Protein AF-A0A1G2UT64-F1 (afdb_monomer)

Mean predicted aligned error: 9.8 Å

pLDDT: mean 80.02, std 17.31, range [41.25, 94.81]

Nearest PDB structures (foldseek):
  5dmv-assembly1_C  TM=7.503E-01  e=8.040E+00  Mus musculus
  6mf5-assembly2_B  TM=4.705E-01  e=3.723E+00  Saccharomyces cerevisiae S288C
  6mf6-assembly1_A  TM=3.514E-01  e=5.471E+00  Saccharomyces cerevisiae S288C

Foldseek 3Di:
DDDPPDPPPPPPPPAAWPDDDPQWTWGADPVRWIWIAGNVQRKIKTWDWDPPDPTDIDMDIPFDWDWDDDPNDTDIDGHDD

Structure (mmCIF, N/CA/C/O backbone):
data_AF-A0A1G2UT64-F1
#
_entry.id   AF-A0A1G2UT64-F1
#
loop_
_atom_site.group_PDB
_atom_site.id
_atom_site.type_symbol
_atom_site.label_atom_id
_atom_site.label_alt_id
_atom_site.label_comp_id
_atom_site.label_asym_id
_atom_site.label_entity_id
_atom_site.label_seq_id
_atom_site.pdbx_PDB_ins_code
_atom_site.Cartn_x
_atom_site.Cartn_y
_atom_site.Cartn_z
_atom_site.occupancy
_atom_site.B_iso_or_equiv
_atom_site.auth_seq_id
_atom_site.auth_comp_id
_atom_site.auth_asym_id
_atom_site.auth_atom_id
_atom_site.pdbx_PDB_model_num
ATOM 1 N N . MET A 1 1 ? 6.591 50.477 -8.378 1.00 41.41 1 MET A N 1
ATOM 2 C CA . MET A 1 1 ? 7.303 49.216 -8.677 1.00 41.41 1 MET A CA 1
ATOM 3 C C . MET A 1 1 ? 6.290 48.090 -8.509 1.00 41.41 1 MET A C 1
ATOM 5 O O . MET A 1 1 ? 6.026 47.701 -7.381 1.00 41.41 1 MET A O 1
ATOM 9 N N . ALA A 1 2 ? 5.609 47.683 -9.583 1.00 41.25 2 ALA A N 1
ATOM 10 C CA . ALA A 1 2 ? 4.618 46.607 -9.521 1.00 41.25 2 ALA A CA 1
ATOM 11 C C . ALA A 1 2 ? 5.352 45.262 -9.572 1.00 41.25 2 ALA A C 1
ATOM 13 O O . ALA A 1 2 ? 6.161 45.041 -10.472 1.00 41.25 2 ALA A O 1
ATOM 14 N N . GLN A 1 3 ? 5.117 44.396 -8.589 1.00 41.47 3 GLN A N 1
ATOM 15 C CA . GLN A 1 3 ? 5.604 43.022 -8.636 1.00 41.47 3 GLN A CA 1
ATOM 16 C C . GLN A 1 3 ? 4.738 42.262 -9.640 1.00 41.47 3 GLN A C 1
ATOM 18 O O . GLN A 1 3 ? 3.532 42.123 -9.445 1.00 41.47 3 GLN A O 1
ATOM 23 N N . THR A 1 4 ? 5.344 41.805 -10.733 1.00 42.16 4 THR A N 1
ATOM 24 C CA . THR A 1 4 ? 4.707 40.873 -11.662 1.00 42.16 4 THR A CA 1
ATOM 25 C C . THR A 1 4 ? 4.504 39.558 -10.924 1.00 42.16 4 THR A C 1
ATOM 27 O O . THR A 1 4 ? 5.443 38.790 -10.720 1.00 42.16 4 THR A O 1
ATOM 30 N N . GLN A 1 5 ? 3.280 39.330 -10.467 1.00 45.09 5 GLN A N 1
ATOM 31 C CA . GLN A 1 5 ? 2.877 38.089 -9.833 1.00 45.09 5 GLN A CA 1
ATOM 32 C C . GLN A 1 5 ? 2.807 37.030 -10.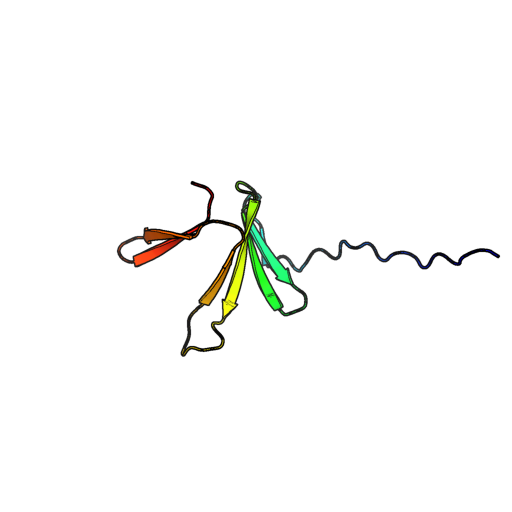936 1.00 45.09 5 GLN A C 1
ATOM 34 O O . GLN A 1 5 ? 1.885 37.021 -11.752 1.00 45.09 5 GLN A O 1
ATOM 39 N N . PHE A 1 6 ? 3.838 36.187 -11.029 1.00 42.72 6 PHE A N 1
ATOM 40 C CA . PHE A 1 6 ? 3.777 34.986 -11.857 1.00 42.72 6 PHE A CA 1
ATOM 41 C C . PHE A 1 6 ? 2.560 34.181 -11.390 1.00 42.72 6 PHE A C 1
ATOM 43 O O . PHE A 1 6 ? 2.404 34.018 -10.177 1.00 42.72 6 PHE A O 1
ATOM 50 N N . PRO A 1 7 ? 1.679 33.713 -12.291 1.00 46.00 7 PRO A N 1
ATOM 51 C CA . PRO A 1 7 ? 0.538 32.922 -11.867 1.00 46.00 7 PRO A CA 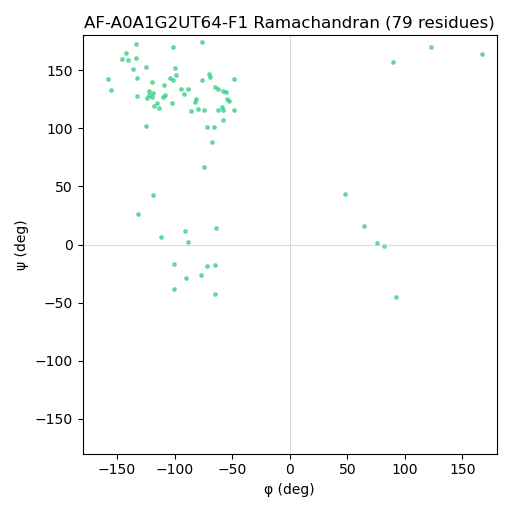1
ATOM 52 C C . PRO A 1 7 ? 1.073 31.700 -11.120 1.00 46.00 7 PRO A C 1
ATOM 54 O O . PRO A 1 7 ? 1.801 30.889 -11.697 1.00 46.00 7 PRO A O 1
ATOM 57 N N . GLU A 1 8 ? 0.759 31.593 -9.827 1.00 44.94 8 GLU A N 1
ATOM 58 C CA . GLU A 1 8 ? 1.010 30.372 -9.075 1.00 44.94 8 GLU A CA 1
ATOM 59 C C . GLU A 1 8 ? 0.258 29.259 -9.798 1.00 44.94 8 GLU A C 1
ATOM 61 O O . GLU A 1 8 ? -0.973 29.211 -9.804 1.00 44.94 8 GLU A O 1
ATOM 66 N N . LYS A 1 9 ? 1.005 28.386 -10.479 1.00 42.84 9 LYS A N 1
ATOM 67 C CA . LYS A 1 9 ? 0.452 27.163 -11.046 1.00 42.84 9 LYS A CA 1
ATOM 68 C C . LYS A 1 9 ? -0.269 26.458 -9.891 1.00 42.84 9 LYS A C 1
ATOM 70 O O . LYS A 1 9 ? 0.370 26.254 -8.854 1.00 42.84 9 LYS A O 1
ATOM 75 N N . PRO A 1 10 ? -1.571 26.140 -10.005 1.00 41.59 10 PRO A N 1
ATOM 76 C CA . PRO A 1 10 ? -2.303 25.570 -8.888 1.00 41.59 10 PRO A CA 1
ATOM 77 C C . PRO A 1 10 ? -1.554 24.330 -8.411 1.00 41.59 10 PRO A C 1
ATOM 79 O O . PRO A 1 10 ? -1.266 23.426 -9.194 1.00 41.59 10 PRO A O 1
ATOM 82 N N . ARG A 1 11 ? -1.229 24.297 -7.117 1.00 49.16 11 ARG A N 1
ATOM 83 C CA . ARG A 1 11 ? -0.467 23.239 -6.427 1.00 49.16 11 ARG A CA 1
ATOM 84 C C . ARG A 1 11 ? -1.174 21.869 -6.414 1.00 49.16 11 ARG A C 1
ATOM 86 O O . ARG A 1 11 ? -0.794 20.982 -5.659 1.00 49.16 11 ARG A O 1
ATOM 93 N N . ASN A 1 12 ? -2.207 21.710 -7.236 1.00 45.41 12 ASN A N 1
ATOM 94 C CA . ASN A 1 12 ? -3.156 20.610 -7.256 1.00 45.41 12 ASN A CA 1
ATOM 95 C C . ASN A 1 12 ? -3.103 19.859 -8.596 1.00 45.41 12 ASN A C 1
ATOM 97 O O . ASN A 1 12 ? -4.142 19.498 -9.145 1.00 45.41 12 ASN A O 1
ATOM 101 N N . GLU A 1 13 ? -1.910 19.595 -9.137 1.00 52.25 13 GLU A N 1
ATOM 102 C CA . GLU A 1 13 ? -1.756 18.457 -10.051 1.00 52.25 13 GLU A CA 1
ATOM 103 C C . GLU A 1 13 ? -1.956 17.189 -9.215 1.00 52.25 13 GLU A C 1
ATOM 105 O O . GLU A 1 13 ? -1.038 16.660 -8.588 1.00 52.25 13 GLU A O 1
ATOM 110 N N . GLN A 1 14 ? -3.215 16.770 -9.111 1.00 69.94 14 GLN A N 1
ATOM 111 C CA . GLN A 1 14 ? -3.609 15.557 -8.417 1.00 69.94 14 GLN A CA 1
ATOM 112 C C . GLN A 1 14 ? -2.875 14.389 -9.084 1.00 69.94 14 GLN A C 1
ATOM 114 O O . GLN A 1 14 ? -3.006 14.171 -10.288 1.00 69.94 14 GLN A O 1
ATOM 119 N N . PHE A 1 15 ? -2.039 13.696 -8.312 1.00 83.44 15 PHE A N 1
ATOM 120 C CA . PHE A 1 15 ? -1.240 12.567 -8.780 1.00 83.44 15 PHE A CA 1
ATOM 121 C C . PHE A 1 15 ? -2.090 11.561 -9.573 1.00 83.44 15 PHE A C 1
ATOM 123 O O . PHE A 1 15 ? -3.230 11.318 -9.164 1.00 83.44 15 PHE A O 1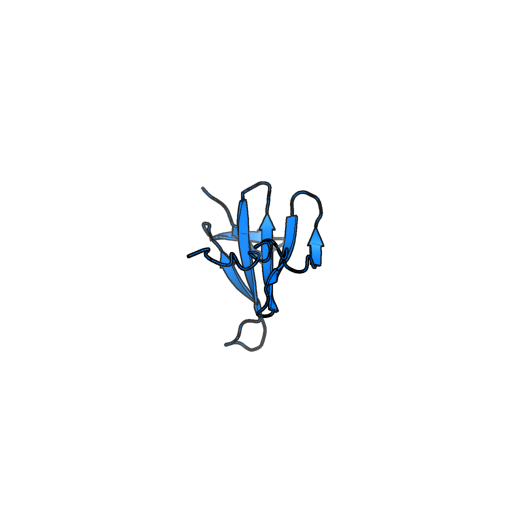
ATOM 130 N N . PRO A 1 16 ? -1.565 10.948 -10.658 1.00 88.00 16 PRO A N 1
ATOM 131 C CA . PRO A 1 16 ? -2.293 9.939 -11.416 1.00 88.00 16 PRO A CA 1
ATOM 132 C C . PRO A 1 16 ? -2.909 8.883 -10.498 1.00 88.00 16 PRO A C 1
ATOM 134 O O . PRO A 1 16 ? -2.195 8.151 -9.805 1.00 88.00 16 PRO A O 1
ATOM 137 N N . VAL A 1 17 ? -4.240 8.828 -10.489 1.00 91.50 17 VAL A N 1
ATOM 138 C CA . VAL A 1 17 ? -5.006 7.849 -9.719 1.00 91.50 17 VAL A CA 1
ATOM 139 C C . VAL A 1 17 ? -5.059 6.554 -10.519 1.00 91.50 17 VAL A C 1
ATOM 141 O O . VAL A 1 17 ? -5.506 6.536 -11.662 1.00 91.50 17 VAL A O 1
ATOM 144 N N . LEU A 1 18 ? -4.583 5.472 -9.912 1.00 91.56 18 LEU A N 1
ATOM 145 C CA . LEU A 1 18 ? -4.609 4.123 -10.476 1.00 91.56 18 LEU A CA 1
ATOM 146 C C . LEU A 1 18 ? -5.886 3.368 -10.101 1.00 91.56 18 LEU A C 1
ATOM 148 O O . LEU A 1 18 ? -6.315 2.484 -10.834 1.00 91.56 18 LEU A O 1
ATOM 152 N N . TYR A 1 19 ? -6.465 3.698 -8.946 1.00 93.12 19 TYR A N 1
ATOM 153 C CA . TYR A 1 19 ? -7.677 3.082 -8.417 1.00 93.12 19 TYR A CA 1
ATOM 154 C C . TYR A 1 19 ? -8.354 4.021 -7.414 1.00 93.12 19 TYR A C 1
ATOM 156 O O . TYR A 1 19 ? -7.665 4.677 -6.628 1.00 93.12 19 TYR A O 1
ATOM 164 N N . ALA A 1 20 ? -9.688 4.065 -7.412 1.00 94.56 20 ALA A N 1
ATOM 165 C CA . ALA A 1 20 ?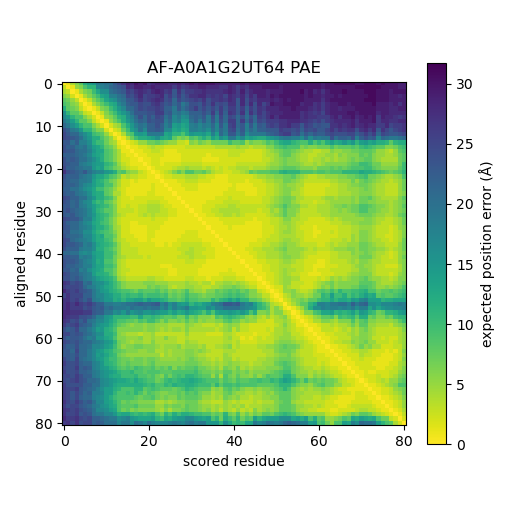 -10.470 4.733 -6.378 1.00 94.56 20 ALA A CA 1
ATOM 166 C C . ALA A 1 20 ? -11.881 4.133 -6.266 1.00 94.56 20 ALA A C 1
ATOM 168 O O . ALA A 1 20 ? -12.561 3.994 -7.279 1.00 94.56 20 ALA A O 1
ATOM 169 N N . ASP A 1 21 ? -12.338 3.850 -5.044 1.00 92.69 21 ASP A N 1
ATOM 170 C CA . ASP A 1 21 ? -13.669 3.277 -4.757 1.00 92.69 21 ASP A CA 1
ATOM 171 C C . ASP A 1 21 ? -14.428 4.019 -3.642 1.00 92.69 21 ASP A C 1
ATOM 173 O O . ASP A 1 21 ? -15.296 3.472 -2.970 1.00 92.69 21 ASP A O 1
ATOM 177 N N . GLY A 1 22 ? -14.116 5.302 -3.451 1.00 86.31 22 GLY A N 1
ATOM 178 C CA . GLY A 1 22 ? -14.748 6.147 -2.435 1.00 86.31 22 GLY A CA 1
ATOM 179 C C . GLY A 1 22 ? -13.984 6.153 -1.116 1.00 86.31 22 GLY A C 1
ATOM 180 O O . GLY A 1 22 ? -13.682 7.246 -0.640 1.00 86.31 22 GLY A O 1
ATOM 181 N N . GLU A 1 23 ? -13.559 4.986 -0.631 1.00 91.81 23 GLU A N 1
ATOM 182 C CA . GLU A 1 23 ? -12.820 4.810 0.630 1.00 91.81 23 GLU A CA 1
ATOM 183 C C . GLU A 1 23 ? -11.316 4.642 0.406 1.00 91.81 23 GLU A C 1
ATOM 185 O O . GLU A 1 23 ? -10.507 5.220 1.127 1.00 91.81 23 GLU A O 1
ATOM 190 N N . LEU A 1 24 ? -10.915 3.926 -0.640 1.00 93.38 24 LEU A N 1
ATOM 191 C CA . LEU A 1 24 ? -9.519 3.728 -0.991 1.00 93.38 24 LEU A CA 1
ATOM 192 C C . LEU A 1 24 ? -9.142 4.605 -2.186 1.00 93.38 24 LEU A C 1
ATOM 194 O O . LEU A 1 24 ? -9.926 4.806 -3.117 1.00 93.38 24 LEU A O 1
ATOM 198 N N . VAL A 1 25 ? -7.917 5.127 -2.183 1.00 94.81 25 VAL A N 1
ATOM 199 C CA . VAL A 1 25 ? -7.299 5.756 -3.357 1.00 94.81 25 VAL A CA 1
ATOM 200 C C . VAL A 1 25 ? -5.887 5.225 -3.519 1.00 94.81 25 VAL A C 1
ATOM 202 O O . VAL A 1 25 ? -5.082 5.306 -2.595 1.00 94.81 25 VAL A O 1
ATOM 205 N N . VAL A 1 26 ? -5.572 4.737 -4.714 1.00 93.75 26 VAL A N 1
ATOM 206 C CA . VAL A 1 26 ? -4.214 4.366 -5.109 1.00 93.75 26 VAL A CA 1
ATOM 207 C C . VAL A 1 26 ? -3.726 5.364 -6.143 1.00 93.75 26 VAL A C 1
ATOM 209 O O . VAL A 1 26 ? -4.399 5.583 -7.148 1.00 93.75 26 VAL A O 1
ATOM 212 N N . TYR A 1 27 ? -2.563 5.968 -5.921 1.00 93.12 27 TYR A N 1
ATOM 213 C CA . TYR A 1 27 ? -1.998 6.962 -6.832 1.00 93.12 27 TYR A CA 1
ATOM 214 C C . TYR A 1 27 ? -0.484 6.816 -6.975 1.00 93.12 27 TYR A C 1
ATOM 216 O O . TYR A 1 27 ? 0.181 6.236 -6.116 1.00 93.12 27 TYR A O 1
ATOM 224 N N . LYS A 1 28 ? 0.064 7.351 -8.071 1.00 92.62 28 LYS A N 1
ATOM 225 C CA . LYS A 1 28 ? 1.511 7.424 -8.315 1.00 92.62 28 LYS A CA 1
ATOM 226 C C . LYS A 1 28 ? 2.021 8.845 -8.197 1.00 92.62 28 LYS A C 1
ATOM 228 O O . LYS A 1 28 ? 1.504 9.735 -8.859 1.00 92.62 28 LYS A O 1
ATOM 233 N N . AS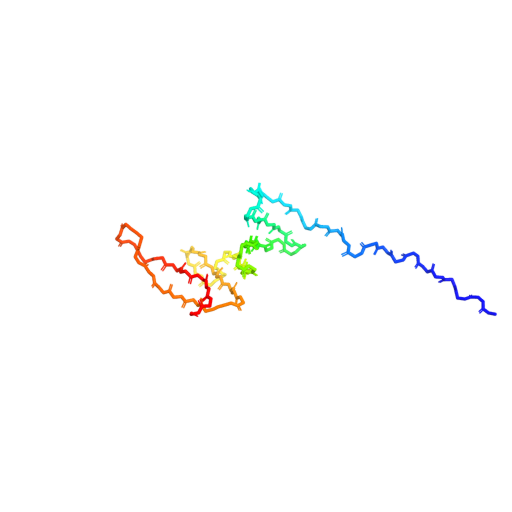N A 1 29 ? 3.063 9.054 -7.405 1.00 88.25 29 ASN A N 1
ATOM 234 C CA . ASN A 1 29 ? 3.739 10.348 -7.377 1.00 88.25 29 ASN A CA 1
ATOM 235 C C . ASN A 1 29 ? 4.638 10.538 -8.633 1.00 88.25 29 ASN A C 1
ATOM 237 O O . ASN A 1 29 ? 4.817 9.602 -9.418 1.00 88.25 29 ASN A O 1
ATOM 241 N N . PRO A 1 30 ? 5.246 11.723 -8.837 1.00 87.31 30 PRO A N 1
ATOM 242 C CA . PRO A 1 30 ? 6.097 11.997 -9.998 1.00 87.31 30 PRO A CA 1
ATOM 243 C C . PRO A 1 30 ? 7.377 11.152 -10.053 1.00 87.31 30 PRO A C 1
ATOM 245 O O . PRO A 1 30 ? 7.985 11.033 -11.112 1.00 87.31 30 PRO A O 1
ATOM 248 N N . THR A 1 31 ? 7.791 10.547 -8.934 1.00 87.75 31 THR A N 1
ATOM 249 C CA . THR A 1 31 ? 8.934 9.623 -8.859 1.00 87.75 31 THR A CA 1
ATOM 250 C C . THR A 1 31 ? 8.532 8.159 -9.078 1.00 87.75 31 THR A C 1
ATOM 252 O O . THR A 1 31 ? 9.357 7.266 -8.890 1.00 87.75 31 THR A O 1
ATOM 255 N N . ASN A 1 32 ? 7.296 7.908 -9.535 1.00 86.12 32 ASN A N 1
ATOM 256 C CA . ASN A 1 32 ? 6.700 6.592 -9.800 1.00 86.12 32 ASN A CA 1
ATOM 257 C C . ASN A 1 32 ? 6.502 5.690 -8.570 1.00 86.12 32 ASN A C 1
ATOM 259 O O . ASN A 1 32 ? 6.248 4.493 -8.726 1.00 86.12 32 ASN A O 1
ATOM 263 N N . GLU A 1 33 ? 6.562 6.241 -7.361 1.00 88.44 33 GLU A N 1
ATOM 264 C CA . GLU A 1 33 ? 6.220 5.519 -6.136 1.00 88.44 33 GLU A CA 1
ATOM 265 C C . GLU A 1 33 ? 4.700 5.392 -6.008 1.00 88.44 33 GLU A C 1
ATOM 267 O O . GLU A 1 33 ? 3.955 6.323 -6.336 1.00 88.44 33 GLU A O 1
ATOM 272 N N . ILE A 1 34 ? 4.234 4.237 -5.529 1.00 91.81 34 ILE A N 1
ATOM 273 C CA . ILE A 1 34 ? 2.807 3.955 -5.367 1.00 91.81 34 ILE A CA 1
ATOM 274 C C . ILE A 1 34 ? 2.402 4.295 -3.940 1.00 91.81 34 ILE A C 1
ATOM 276 O O . ILE A 1 34 ? 3.055 3.897 -2.978 1.00 91.81 34 ILE A O 1
ATOM 280 N N . PHE A 1 35 ? 1.292 5.003 -3.800 1.00 92.88 35 PHE A N 1
ATOM 281 C CA . PHE A 1 35 ? 0.681 5.300 -2.517 1.00 92.88 35 PHE A CA 1
ATOM 282 C C . PHE A 1 35 ? -0.727 4.732 -2.468 1.00 92.88 35 PHE A C 1
ATOM 284 O O . PHE A 1 35 ? -1.469 4.819 -3.443 1.00 92.88 35 PHE A O 1
ATOM 291 N N . VAL A 1 36 ? -1.087 4.186 -1.313 1.00 93.50 36 VAL A N 1
ATOM 292 C CA . VAL A 1 36 ? -2.429 3.736 -0.958 1.00 93.50 36 VAL A CA 1
ATOM 293 C C . VAL A 1 36 ? -2.907 4.603 0.194 1.00 93.50 36 VAL A C 1
ATOM 295 O O . VAL A 1 36 ? -2.264 4.662 1.242 1.00 93.50 36 VAL A O 1
ATOM 298 N N . LYS A 1 37 ? -4.028 5.287 -0.003 1.00 92.56 37 LYS A N 1
ATOM 299 C CA . LYS A 1 37 ? -4.681 6.110 1.008 1.00 92.56 37 LYS A CA 1
ATOM 300 C C . LYS A 1 37 ? -6.023 5.491 1.365 1.00 92.56 37 LYS A C 1
ATOM 302 O O . LYS A 1 37 ? -6.898 5.412 0.505 1.00 92.56 37 LYS A O 1
ATOM 307 N N . ASP A 1 38 ? -6.169 5.098 2.623 1.00 93.31 38 ASP A N 1
ATOM 308 C CA . ASP A 1 38 ? -7.458 4.785 3.234 1.00 93.31 38 ASP A CA 1
ATOM 309 C C . ASP A 1 38 ? -8.058 6.103 3.747 1.00 93.31 38 ASP A C 1
ATOM 311 O O . ASP A 1 38 ? -7.492 6.781 4.608 1.00 93.31 38 ASP A O 1
ATOM 315 N N . LYS A 1 39 ? -9.178 6.525 3.163 1.00 91.56 39 LYS A N 1
ATOM 316 C CA . LYS A 1 39 ? -9.882 7.754 3.541 1.00 91.56 39 LYS A CA 1
ATOM 317 C C . LYS A 1 39 ? -10.681 7.594 4.826 1.00 91.56 39 LYS A C 1
ATOM 319 O O . LYS A 1 39 ? -10.861 8.596 5.512 1.00 91.56 39 LYS A O 1
ATOM 324 N N . ARG A 1 40 ? -11.115 6.376 5.163 1.00 91.00 40 ARG A N 1
ATOM 325 C CA . ARG A 1 40 ? -11.870 6.089 6.387 1.00 91.00 40 ARG A CA 1
ATOM 326 C C . ARG A 1 40 ? -11.015 6.341 7.618 1.00 91.00 40 ARG A C 1
ATOM 328 O O . ARG A 1 40 ? -11.493 6.899 8.600 1.00 91.00 40 ARG A O 1
ATOM 335 N N . THR A 1 41 ? -9.756 5.910 7.569 1.00 89.12 41 THR A N 1
ATOM 336 C CA . THR A 1 41 ? -8.814 6.042 8.692 1.00 89.12 41 THR A CA 1
ATOM 337 C C . THR A 1 41 ? -7.847 7.210 8.534 1.00 89.12 41 THR A C 1
ATOM 339 O O . THR A 1 41 ? -7.194 7.595 9.497 1.00 89.12 41 THR A O 1
ATOM 342 N N . GLY A 1 42 ? -7.703 7.759 7.326 1.00 89.81 42 GLY A N 1
ATOM 343 C CA . GLY A 1 42 ? -6.659 8.733 7.004 1.00 89.81 42 GLY A CA 1
ATOM 344 C C . GLY A 1 42 ? -5.265 8.114 6.838 1.00 89.81 42 GLY A C 1
ATOM 345 O O . GLY A 1 42 ? -4.301 8.836 6.561 1.00 89.81 42 GLY A O 1
ATOM 346 N N . THR A 1 43 ? -5.136 6.791 6.968 1.00 91.75 43 THR A N 1
ATOM 347 C CA . THR A 1 43 ? -3.871 6.074 6.798 1.00 91.75 43 THR A CA 1
ATOM 348 C C . THR A 1 43 ? -3.352 6.235 5.375 1.00 91.75 43 THR A C 1
ATOM 350 O O . THR A 1 43 ? -4.076 6.051 4.396 1.00 91.75 43 THR A O 1
ATOM 353 N N . THR A 1 44 ? -2.062 6.538 5.252 1.00 92.88 44 THR A N 1
ATOM 354 C CA . THR A 1 44 ? -1.360 6.562 3.969 1.00 92.88 44 THR A CA 1
ATOM 355 C C . THR A 1 44 ? -0.178 5.603 4.023 1.00 92.88 44 THR A C 1
ATOM 357 O O . THR A 1 44 ? 0.653 5.642 4.932 1.00 92.88 44 THR A O 1
ATOM 360 N N . MET A 1 45 ? -0.099 4.724 3.032 1.00 93.06 45 MET A N 1
ATOM 361 C CA . MET A 1 45 ? 0.975 3.755 2.862 1.00 93.06 45 MET A CA 1
ATOM 362 C C . MET A 1 45 ? 1.676 4.029 1.538 1.00 93.06 45 MET A C 1
ATOM 364 O O . MET A 1 45 ? 1.026 4.135 0.504 1.00 93.06 45 MET A O 1
ATOM 368 N N . ARG A 1 46 ? 3.003 4.111 1.555 1.00 92.38 46 ARG A N 1
ATOM 369 C CA . ARG A 1 46 ? 3.829 4.048 0.348 1.00 92.38 46 ARG A CA 1
ATOM 370 C C . ARG A 1 46 ? 4.221 2.596 0.119 1.00 92.38 46 ARG A C 1
ATOM 372 O O . ARG A 1 46 ? 4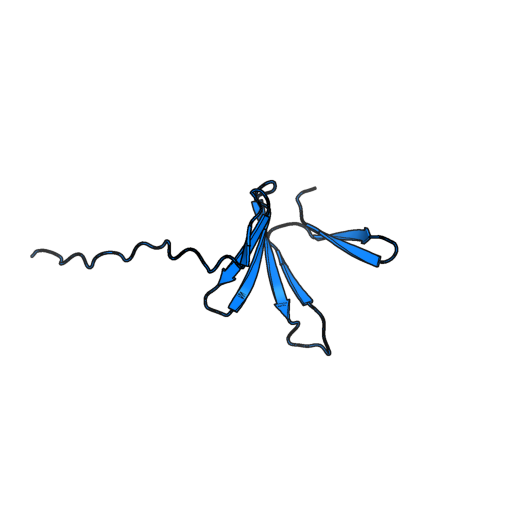.728 1.969 1.045 1.00 92.38 46 ARG A O 1
ATOM 379 N N . ILE A 1 47 ? 4.013 2.093 -1.091 1.00 90.56 47 ILE A N 1
ATOM 380 C CA . ILE A 1 47 ? 4.357 0.740 -1.525 1.00 90.56 47 ILE A CA 1
ATOM 381 C C 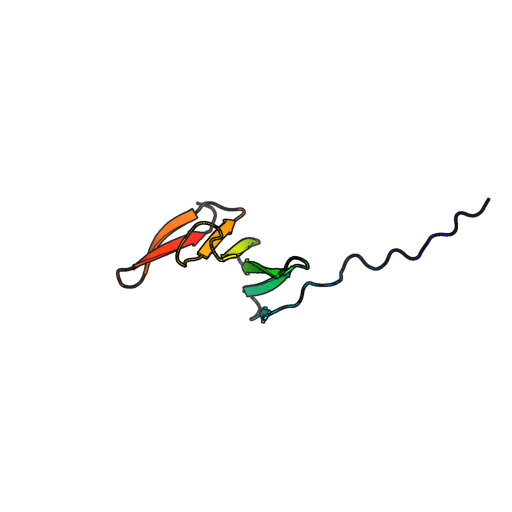. ILE A 1 47 ? 5.378 0.856 -2.653 1.00 90.56 47 ILE A C 1
ATOM 383 O O . ILE A 1 47 ? 5.082 1.411 -3.711 1.00 90.56 47 ILE A O 1
ATOM 387 N N . ASN A 1 48 ? 6.566 0.300 -2.437 1.00 83.50 48 ASN A N 1
ATOM 388 C CA . ASN A 1 48 ? 7.633 0.267 -3.426 1.00 83.50 48 ASN A CA 1
ATOM 389 C C . ASN A 1 48 ? 8.104 -1.178 -3.659 1.00 83.50 48 ASN A C 1
ATOM 391 O O . ASN A 1 48 ? 8.018 -2.023 -2.763 1.00 83.50 48 ASN A O 1
ATOM 395 N N . PRO A 1 49 ? 8.633 -1.492 -4.852 1.00 82.56 49 PRO A N 1
ATOM 396 C CA . PRO A 1 49 ? 9.435 -2.694 -5.035 1.00 82.56 49 PRO A CA 1
ATOM 397 C C . PRO A 1 49 ? 10.627 -2.656 -4.075 1.00 82.56 49 PRO A C 1
ATOM 399 O O . PRO A 1 49 ? 11.319 -1.639 -3.999 1.00 82.56 49 PRO A O 1
ATOM 402 N N . CYS A 1 50 ? 10.882 -3.754 -3.363 1.00 80.25 50 CYS A N 1
ATOM 403 C CA . CYS A 1 50 ? 12.036 -3.838 -2.471 1.00 80.25 50 CYS A CA 1
ATOM 404 C C . CYS A 1 50 ? 13.333 -3.711 -3.285 1.00 80.25 50 CYS A C 1
ATOM 406 O O . CYS A 1 50 ? 13.638 -4.570 -4.116 1.00 80.25 50 CYS A O 1
ATOM 408 N N . ARG A 1 51 ? 14.106 -2.640 -3.056 1.00 73.44 51 ARG A N 1
ATOM 409 C CA . ARG A 1 51 ? 15.331 -2.359 -3.835 1.00 73.44 51 ARG A CA 1
ATOM 410 C C . ARG A 1 51 ? 16.490 -3.304 -3.513 1.00 73.44 51 ARG A C 1
ATOM 412 O O . ARG A 1 51 ? 17.431 -3.400 -4.296 1.00 73.44 51 ARG A O 1
ATOM 419 N N . HIS A 1 52 ? 16.433 -3.983 -2.368 1.00 73.56 52 HIS A N 1
ATOM 420 C CA . HIS A 1 52 ? 17.556 -4.727 -1.791 1.00 73.56 52 HIS A CA 1
ATOM 421 C C . HIS A 1 52 ? 17.367 -6.258 -1.781 1.00 73.56 52 HIS A C 1
ATOM 423 O O . HIS A 1 52 ? 18.202 -6.964 -1.220 1.00 73.56 52 HIS A O 1
ATOM 429 N N . GLY A 1 53 ? 16.301 -6.792 -2.395 1.00 61.88 53 GLY A N 1
ATOM 430 C CA . GLY A 1 53 ? 15.960 -8.220 -2.338 1.00 61.88 53 GLY A CA 1
ATOM 431 C C . GLY A 1 53 ? 15.606 -8.851 -3.687 1.00 61.88 53 GLY A C 1
ATOM 432 O O . GLY A 1 53 ? 15.235 -8.168 -4.640 1.00 61.88 53 GLY A O 1
ATOM 433 N N . LYS A 1 54 ? 15.686 -10.189 -3.764 1.00 66.31 54 LYS A N 1
ATOM 434 C CA . LYS A 1 54 ? 15.202 -10.996 -4.902 1.00 66.31 54 LYS A CA 1
ATOM 435 C C . LYS A 1 54 ? 13.666 -11.085 -4.894 1.00 66.31 54 LYS A C 1
ATOM 437 O O . LYS A 1 54 ? 13.105 -12.157 -4.691 1.00 66.31 54 LYS A O 1
ATOM 442 N N . GLY A 1 55 ? 13.001 -9.952 -5.113 1.00 68.50 55 GLY A N 1
ATOM 443 C CA . GLY A 1 55 ? 11.540 -9.840 -5.105 1.00 68.50 55 GLY A CA 1
ATOM 444 C C . GLY A 1 55 ? 10.956 -9.508 -3.729 1.00 68.50 55 GLY A C 1
ATOM 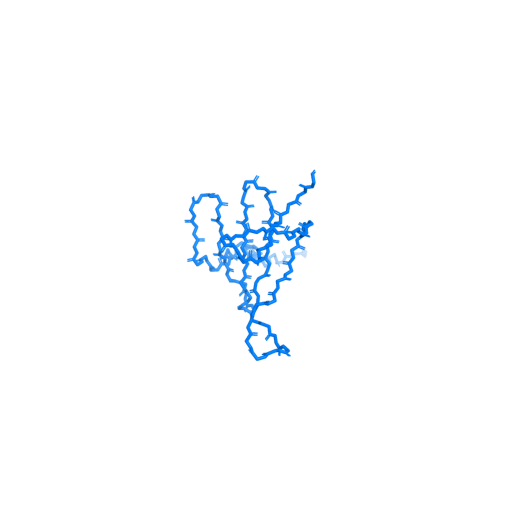445 O O . GLY A 1 55 ? 11.585 -9.724 -2.695 1.00 68.50 55 GLY A O 1
ATOM 446 N N . GLY A 1 56 ? 9.752 -8.934 -3.737 1.00 74.94 56 GLY A N 1
ATOM 447 C CA . GLY A 1 56 ? 9.031 -8.479 -2.546 1.00 74.94 56 GLY A CA 1
ATOM 448 C C . GLY A 1 56 ? 8.658 -6.995 -2.595 1.00 74.94 56 GLY A C 1
ATOM 449 O O . GLY A 1 56 ? 9.101 -6.249 -3.472 1.00 74.94 56 GLY A O 1
ATOM 450 N N . LEU A 1 57 ? 7.829 -6.575 -1.642 1.00 77.06 57 LEU A N 1
ATOM 451 C CA . LEU A 1 57 ? 7.416 -5.185 -1.460 1.00 77.06 57 LEU A CA 1
ATOM 452 C C . LEU A 1 57 ? 8.058 -4.628 -0.192 1.00 77.06 57 LEU A C 1
ATOM 454 O O . LEU A 1 57 ? 8.078 -5.293 0.841 1.00 77.06 57 LEU A O 1
ATOM 458 N N . GLU A 1 58 ? 8.556 -3.401 -0.276 1.00 86.25 58 GLU A N 1
ATOM 459 C CA . GLU A 1 58 ? 8.847 -2.576 0.891 1.00 86.25 58 GLU A CA 1
ATOM 460 C C . GLU A 1 58 ? 7.708 -1.567 1.055 1.00 86.25 58 GLU A C 1
ATOM 462 O O . GLU A 1 58 ? 7.175 -1.041 0.071 1.00 86.25 58 GLU A O 1
ATOM 467 N N . PHE A 1 59 ? 7.311 -1.300 2.296 1.00 88.06 59 PHE A N 1
ATOM 468 C CA . PHE A 1 59 ? 6.296 -0.296 2.571 1.00 88.06 59 PHE A CA 1
ATOM 469 C C . PHE A 1 59 ? 6.688 0.588 3.746 1.00 88.06 59 PHE A C 1
ATOM 471 O O . PHE A 1 59 ? 7.396 0.178 4.663 1.00 88.06 59 PHE A O 1
ATOM 478 N N . THR A 1 60 ? 6.208 1.825 3.709 1.00 90.31 60 THR A N 1
ATOM 479 C CA . THR A 1 60 ? 6.311 2.786 4.811 1.00 90.31 60 THR A CA 1
ATOM 480 C C . THR A 1 60 ? 4.949 3.414 5.029 1.00 90.31 60 THR A C 1
ATOM 482 O O . THR A 1 60 ? 4.236 3.682 4.062 1.00 90.31 60 THR A O 1
ATOM 485 N N . THR A 1 61 ? 4.584 3.680 6.276 1.00 92.38 61 THR A N 1
ATOM 486 C CA . THR A 1 61 ? 3.278 4.247 6.611 1.00 92.38 61 THR A CA 1
ATOM 487 C C . THR A 1 61 ? 3.378 5.253 7.754 1.00 92.38 61 THR A C 1
ATOM 489 O O . THR A 1 61 ? 4.406 5.335 8.421 1.00 92.38 61 THR A O 1
ATOM 492 N N . ASN A 1 62 ? 2.329 6.054 7.928 1.00 90.88 62 ASN A N 1
ATOM 493 C CA . ASN A 1 62 ? 2.210 7.079 8.958 1.00 90.88 62 ASN A CA 1
ATOM 494 C C . ASN A 1 62 ? 1.625 6.567 10.287 1.00 90.88 62 ASN A C 1
ATOM 496 O O . ASN A 1 62 ? 1.431 7.369 11.191 1.00 90.88 62 ASN A O 1
ATOM 500 N N . GLU A 1 63 ? 1.334 5.271 10.399 1.00 89.81 63 GLU A N 1
ATOM 501 C CA . GLU A 1 63 ? 0.632 4.668 11.538 1.00 89.81 63 GLU A CA 1
ATOM 502 C C . GLU A 1 63 ? 1.321 3.386 12.034 1.00 89.81 63 GLU A C 1
ATOM 504 O O . GLU A 1 63 ? 2.261 2.878 11.415 1.00 89.81 63 GLU A O 1
ATOM 509 N N . LEU A 1 64 ? 0.849 2.848 13.163 1.00 89.56 64 LEU A N 1
ATOM 510 C CA . LEU A 1 64 ? 1.372 1.604 13.727 1.00 89.56 64 LEU A CA 1
ATOM 511 C C . LEU A 1 64 ? 1.099 0.412 12.796 1.00 89.56 64 LEU A C 1
ATOM 513 O O . LEU A 1 64 ? -0.009 0.228 12.290 1.00 89.56 64 LEU A O 1
ATOM 517 N N . VAL A 1 65 ? 2.117 -0.432 12.621 1.00 90.12 65 VAL A N 1
ATOM 518 C CA . VAL A 1 65 ? 2.045 -1.672 11.842 1.00 90.12 65 VAL A CA 1
ATOM 519 C C . VAL A 1 65 ? 1.935 -2.853 12.795 1.00 90.12 65 VAL A C 1
ATOM 521 O O . VAL A 1 65 ? 2.821 -3.072 13.621 1.00 90.12 65 VAL A O 1
ATOM 524 N N . LEU A 1 66 ? 0.871 -3.642 12.660 1.00 89.00 66 LEU A N 1
ATOM 525 C CA . LEU A 1 66 ? 0.644 -4.831 13.479 1.00 89.00 66 LEU A CA 1
ATOM 526 C C . LEU A 1 66 ? 0.508 -6.078 12.595 1.00 89.00 66 LEU A C 1
ATOM 528 O O . LEU A 1 66 ? -0.254 -6.047 11.623 1.00 89.00 66 LEU A O 1
ATOM 532 N N . PRO A 1 6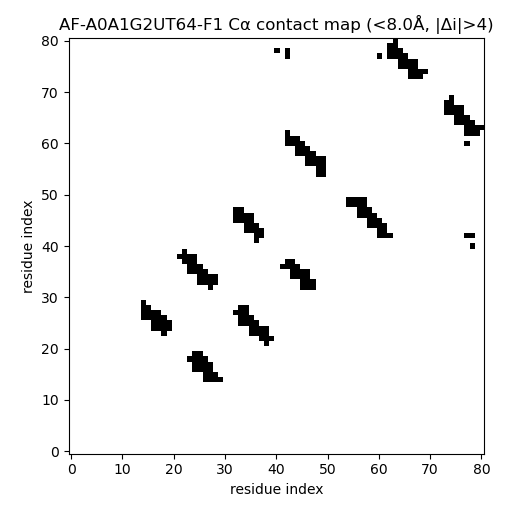7 ? 1.205 -7.184 12.908 1.00 89.75 67 PRO A N 1
ATOM 533 C CA . PRO A 1 67 ? 1.010 -8.437 12.195 1.00 89.75 67 PRO A CA 1
ATOM 534 C C . PRO A 1 67 ? -0.371 -9.025 12.516 1.00 89.75 67 PRO A C 1
ATOM 536 O O . PRO A 1 67 ? -0.852 -8.938 13.646 1.00 89.75 67 PRO A O 1
ATOM 539 N N . PHE A 1 68 ? -1.004 -9.652 11.528 1.00 90.62 68 PHE A N 1
ATOM 540 C CA . PHE A 1 68 ? -2.241 -10.416 11.697 1.00 90.62 68 PHE A CA 1
ATOM 541 C C . PHE A 1 68 ? -2.259 -11.620 10.749 1.00 90.62 68 PHE A C 1
ATOM 543 O O . PHE A 1 68 ? -1.513 -11.649 9.774 1.00 90.62 68 PHE A O 1
ATOM 550 N N . GLN A 1 69 ? -3.073 -12.639 11.027 1.00 93.12 69 GLN A N 1
ATOM 551 C CA . GLN A 1 69 ? -3.183 -13.798 10.137 1.00 93.12 69 GLN A CA 1
ATOM 552 C C . GLN A 1 69 ? -4.254 -13.586 9.063 1.00 93.12 69 GLN A C 1
ATOM 554 O O . GLN A 1 69 ? -5.379 -13.192 9.361 1.00 93.12 69 GLN A O 1
ATOM 559 N N . VAL A 1 70 ? -3.904 -13.913 7.820 1.00 89.88 70 VAL A N 1
ATOM 560 C CA . VAL A 1 70 ? -4.784 -13.924 6.648 1.00 89.88 70 VAL A CA 1
ATOM 561 C C . VAL A 1 70 ? -4.705 -15.307 6.016 1.00 89.88 70 VAL A C 1
ATOM 563 O O . VAL A 1 70 ? -3.730 -15.614 5.340 1.00 89.88 70 VAL A O 1
ATOM 566 N N . ASN A 1 71 ? -5.708 -16.160 6.239 1.00 92.62 71 ASN A N 1
ATOM 567 C CA . ASN A 1 71 ? -5.771 -17.513 5.662 1.00 92.62 71 ASN A CA 1
ATOM 568 C C . ASN A 1 71 ? -4.458 -18.315 5.823 1.00 92.62 71 ASN A C 1
ATOM 570 O O . ASN A 1 71 ? -3.974 -18.929 4.876 1.00 92.62 71 ASN A O 1
ATOM 574 N N . GLY A 1 72 ? -3.846 -18.264 7.012 1.00 89.94 72 GLY A N 1
ATOM 575 C CA . GLY A 1 72 ? -2.575 -18.943 7.304 1.00 89.94 72 GLY A CA 1
ATOM 576 C C . GLY A 1 72 ? -1.309 -18.200 6.856 1.00 89.94 72 GLY A C 1
ATOM 577 O O . GLY A 1 72 ? -0.208 -18.668 7.129 1.00 89.94 72 GLY A O 1
ATOM 578 N N . MET A 1 73 ? -1.436 -17.034 6.221 1.00 89.31 73 MET A N 1
ATOM 579 C CA . MET A 1 73 ? -0.324 -16.141 5.883 1.00 89.31 73 MET A CA 1
ATOM 580 C C . MET A 1 73 ? -0.215 -14.995 6.893 1.00 89.31 73 MET A C 1
ATOM 582 O O . MET A 1 73 ? -1.213 -14.578 7.479 1.00 89.31 73 MET A O 1
ATOM 586 N N . ILE A 1 74 ? 0.992 -14.460 7.091 1.00 86.31 74 ILE A N 1
ATOM 587 C CA . ILE A 1 74 ? 1.182 -13.229 7.868 1.00 86.31 74 ILE A CA 1
ATOM 588 C C . ILE A 1 74 ? 0.836 -12.040 6.969 1.00 86.31 74 ILE A C 1
ATOM 590 O O . ILE A 1 74 ? 1.496 -11.802 5.959 1.00 86.31 74 ILE A O 1
ATOM 594 N N . GLY A 1 75 ? -0.202 -11.303 7.349 1.00 87.19 75 GLY A N 1
ATOM 595 C CA . GLY A 1 75 ? -0.520 -9.977 6.838 1.00 87.19 75 GLY A CA 1
ATOM 596 C C . GLY A 1 75 ? -0.100 -8.886 7.821 1.00 87.19 75 GLY A C 1
ATOM 597 O O . GLY A 1 75 ? 0.223 -9.151 8.980 1.00 87.19 75 GLY A O 1
ATOM 598 N N . TYR A 1 76 ? -0.151 -7.636 7.366 1.00 86.50 76 TYR A N 1
ATOM 599 C CA . TYR A 1 76 ? 0.098 -6.456 8.192 1.00 86.50 76 TYR A CA 1
ATOM 600 C C . TYR A 1 76 ? -1.098 -5.514 8.118 1.00 86.50 76 TYR A C 1
ATOM 602 O O . TYR A 1 76 ? -1.537 -5.158 7.025 1.00 86.50 76 TYR A O 1
ATOM 610 N N . ARG A 1 77 ? -1.641 -5.136 9.276 1.00 87.31 77 ARG A N 1
ATOM 611 C CA . ARG A 1 77 ? -2.661 -4.090 9.378 1.00 87.31 77 ARG A CA 1
ATOM 612 C C . ARG A 1 77 ? -1.994 -2.793 9.799 1.00 87.31 77 ARG A C 1
ATOM 614 O O . ARG A 1 77 ? -1.043 -2.814 10.582 1.00 87.31 77 ARG A O 1
ATOM 621 N N . VAL A 1 78 ? -2.524 -1.687 9.301 1.00 88.44 78 VAL A N 1
ATOM 622 C CA . VAL A 1 78 ? -2.053 -0.350 9.635 1.00 88.44 78 VAL A CA 1
ATOM 623 C C . VAL A 1 78 ? -3.193 0.429 10.274 1.00 88.44 78 VAL A C 1
ATOM 625 O O . VAL A 1 78 ? -4.282 0.495 9.707 1.00 88.44 78 VAL A O 1
ATOM 628 N N . GLY A 1 79 ? -2.946 0.994 11.451 1.00 82.31 79 GLY A N 1
ATOM 629 C CA . GLY A 1 79 ? -3.920 1.824 12.151 1.00 82.31 79 GLY A CA 1
ATOM 630 C C . GLY A 1 79 ? -3.534 2.092 13.600 1.00 82.31 79 GLY A C 1
ATOM 631 O O . GLY A 1 79 ? -2.682 1.406 14.166 1.00 82.31 79 GLY A O 1
ATOM 632 N N . SER A 1 80 ? -4.182 3.092 14.187 1.00 67.81 80 SER A N 1
ATOM 633 C CA . SER A 1 80 ? -4.024 3.459 15.592 1.00 67.81 80 SER A CA 1
ATOM 634 C C . SER A 1 80 ? -4.644 2.388 16.507 1.00 67.81 80 SER A C 1
ATOM 636 O O . SER A 1 80 ? -5.604 1.719 16.114 1.00 67.81 80 SER A O 1
ATOM 638 N N . VAL A 1 81 ? -4.052 2.187 17.691 1.00 61.12 81 VAL A N 1
ATOM 639 C CA . VAL A 1 81 ? -4.508 1.219 18.713 1.00 61.12 81 VAL A CA 1
ATOM 640 C C . VAL A 1 81 ? -5.866 1.615 19.279 1.00 61.12 81 VAL A C 1
ATOM 642 O O . VAL A 1 81 ? -6.047 2.826 19.535 1.00 61.12 81 VAL A O 1
#

Secondary structure (DSSP, 8-state):
----------S-----EEEE-SSEEEEE-TT--EEEEETTT--EEEEEE-TTSSS-EEEEESS-EEEEEETTEEEEEE---

Sequence (81 aa):
MAQTQFPEKPRNEQFPVLYADGELVVYKNPTNEIFVKDKRTGTTMRINPCRHGKGGLEFTTNELVLPFQVNGMIGYRVGSV

Organism: NCBI:txid1802776

Radius of gyration: 17.84 Å; Cα contacts (8 Å, |Δi|>4): 121; chains: 1; bounding box: 32×68×31 Å

Solvent-accessible surface area (backbone atoms only — not comparable to full-atom values): 5223 Å² total; per-residue (Å²): 137,83,80,82,74,70,80,75,71,72,93,68,78,72,54,58,69,78,45,73,76,88,44,46,38,29,29,33,49,99,86,69,45,36,35,42,33,37,62,85,79,66,47,45,34,40,49,39,73,36,89,88,52,99,66,62,75,39,75,51,62,84,55,50,79,43,80,42,80,51,98,89,38,86,40,75,48,75,50,83,134